Protein AF-A0A7Y4NFX1-F1 (afdb_monomer_lite)

pLDDT: mean 88.03, std 7.33, range [49.56, 93.56]

Organism: NCBI:txid2316736

Sequence (53 aa):
MADVPLTAADFPPPSVEEWRRLVDKDLKGKPFTVLQSPLEGGLSLQPLYTPQD

Secondary structure (DSSP, 8-state):
---PPP-GGGSPPP-HHHHHHHHHHHHTT--GGGG-EE-TTS-EE-S---TT-

Radius of gyration: 16.27 Å; chains: 1; bounding box: 40×34×36 Å

Foldseek 3Di:
DDDDDDDPVVDDDDDPVVVVVVVCVVCVPPDLCVCWDADPPGDIDHNDDDPVD

InterPro domains:
  IPR016176 Cobalamin (vitamin B12)-dependent enzyme, catalytic [SSF51703] (7-53)

Structure (mmCIF, N/CA/C/O backbone):
data_AF-A0A7Y4NFX1-F1
#
_entry.id   AF-A0A7Y4NFX1-F1
#
loop_
_atom_site.group_PDB
_atom_site.id
_atom_site.type_symbol
_atom_site.label_atom_id
_atom_site.label_alt_id
_atom_site.label_comp_id
_atom_site.label_asym_id
_atom_site.label_entity_id
_atom_site.label_seq_id
_atom_site.pdbx_PDB_ins_code
_atom_site.Cartn_x
_atom_site.Cartn_y
_atom_site.Cartn_z
_atom_site.occupancy
_atom_site.B_iso_or_equiv
_atom_site.auth_seq_id
_atom_site.auth_comp_id
_atom_site.auth_asym_id
_atom_site.auth_atom_id
_atom_site.pdbx_PDB_model_num
ATOM 1 N N . MET A 1 1 ? 27.381 -22.927 -19.397 1.00 49.56 1 MET A N 1
ATOM 2 C CA . MET A 1 1 ? 26.347 -21.983 -19.868 1.00 49.56 1 MET A CA 1
ATOM 3 C C . MET A 1 1 ? 26.439 -20.777 -18.955 1.00 49.56 1 MET A C 1
ATOM 5 O O . MET A 1 1 ? 26.455 -20.988 -17.751 1.00 49.56 1 MET A O 1
ATOM 9 N N . ALA A 1 2 ? 26.655 -19.577 -19.493 1.00 64.06 2 ALA A N 1
ATOM 10 C CA . ALA A 1 2 ? 26.677 -18.366 -18.677 1.00 64.06 2 ALA A CA 1
ATOM 11 C C . ALA A 1 2 ? 25.235 -18.025 -18.280 1.00 64.06 2 ALA A C 1
ATOM 13 O O . ALA A 1 2 ? 24.358 -18.016 -19.142 1.00 64.06 2 ALA A O 1
ATOM 14 N N . ASP A 1 3 ? 25.008 -17.815 -16.987 1.00 74.62 3 ASP A N 1
ATOM 15 C CA . ASP A 1 3 ? 23.748 -17.323 -16.435 1.00 74.62 3 ASP A CA 1
ATOM 16 C C . ASP A 1 3 ? 23.574 -15.868 -16.893 1.00 74.62 3 ASP A C 1
ATOM 18 O O . ASP A 1 3 ? 24.378 -15.002 -16.545 1.00 74.62 3 ASP A O 1
ATOM 22 N N . VAL A 1 4 ? 22.610 -15.616 -17.780 1.00 78.94 4 VAL A N 1
ATOM 23 C CA . VAL A 1 4 ? 22.285 -14.252 -18.208 1.00 78.94 4 VAL A CA 1
ATOM 24 C C . VAL A 1 4 ? 21.527 -13.567 -17.071 1.00 78.94 4 VAL A C 1
ATOM 26 O O . VAL A 1 4 ? 20.492 -14.085 -16.650 1.00 78.94 4 VAL A O 1
ATOM 29 N N . PRO A 1 5 ? 22.011 -12.422 -16.559 1.00 81.31 5 PRO A N 1
ATOM 30 C CA . PRO A 1 5 ? 21.355 -11.758 -15.446 1.00 81.31 5 PRO A CA 1
ATOM 31 C C . PRO A 1 5 ? 19.998 -11.214 -15.895 1.00 81.31 5 PRO A C 1
ATOM 33 O O . PRO A 1 5 ? 19.914 -10.478 -16.878 1.00 81.31 5 PRO A O 1
ATOM 36 N N . LEU A 1 6 ? 18.947 -11.560 -15.152 1.00 85.56 6 LEU A N 1
ATOM 37 C CA . LEU A 1 6 ? 17.611 -11.000 -15.341 1.00 85.56 6 LEU A CA 1
ATOM 38 C C . LEU A 1 6 ? 17.645 -9.489 -15.095 1.00 85.56 6 LEU A C 1
ATOM 40 O O . LEU A 1 6 ? 18.121 -9.027 -14.054 1.00 85.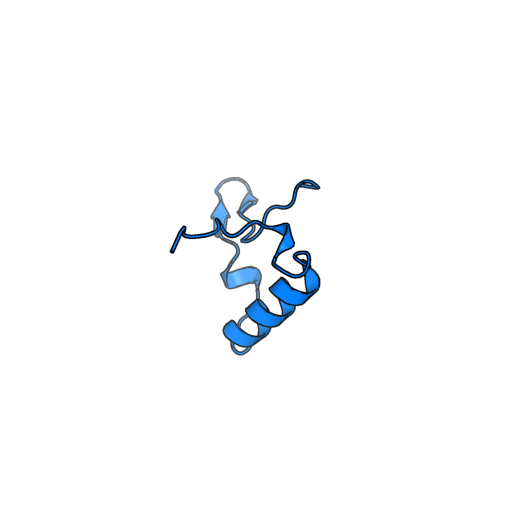56 6 LEU A O 1
ATOM 44 N N . THR A 1 7 ? 17.108 -8.723 -16.039 1.00 87.06 7 THR A N 1
ATOM 45 C CA . THR A 1 7 ? 16.963 -7.273 -15.919 1.00 87.06 7 THR A CA 1
ATOM 46 C C . THR A 1 7 ? 15.495 -6.902 -15.726 1.00 87.06 7 THR A C 1
ATOM 48 O O . THR A 1 7 ? 14.590 -7.657 -16.067 1.00 87.06 7 THR A O 1
ATOM 51 N N . ALA A 1 8 ? 15.220 -5.709 -15.192 1.00 84.38 8 ALA A N 1
ATOM 52 C CA . ALA A 1 8 ? 13.840 -5.235 -15.051 1.00 84.38 8 ALA A CA 1
ATOM 53 C C . ALA A 1 8 ? 13.109 -5.107 -16.405 1.00 84.38 8 ALA A C 1
ATOM 55 O O . ALA A 1 8 ? 11.885 -5.168 -16.442 1.00 84.38 8 ALA A O 1
ATOM 56 N N . ALA A 1 9 ? 13.852 -4.960 -17.509 1.00 86.12 9 ALA A N 1
ATOM 57 C CA . ALA A 1 9 ? 13.304 -4.882 -18.862 1.00 86.12 9 ALA A CA 1
ATOM 58 C C . ALA A 1 9 ? 12.794 -6.233 -19.396 1.00 86.12 9 ALA A C 1
ATOM 60 O O . ALA A 1 9 ? 12.059 -6.251 -20.381 1.00 86.12 9 ALA A O 1
ATOM 61 N N . ASP A 1 10 ? 13.147 -7.347 -18.748 1.00 91.31 10 ASP A N 1
ATOM 62 C CA . ASP A 1 10 ? 12.628 -8.677 -19.087 1.00 91.31 10 ASP A CA 1
ATOM 63 C C . ASP A 1 10 ? 11.169 -8.876 -18.630 1.00 91.31 10 ASP A C 1
ATOM 65 O O . ASP A 1 10 ? 10.535 -9.875 -18.974 1.00 91.31 10 ASP A O 1
ATOM 69 N N . PHE A 1 11 ? 10.616 -7.922 -17.872 1.00 87.69 11 PHE A N 1
ATOM 70 C CA . PHE A 1 11 ? 9.268 -7.973 -17.318 1.00 87.69 11 PHE A CA 1
ATOM 71 C C . PHE A 1 11 ? 8.406 -6.814 -17.826 1.00 87.69 11 PHE A C 1
ATOM 73 O O . PHE A 1 11 ? 8.922 -5.743 -18.157 1.00 87.69 11 PHE A O 1
ATOM 80 N N . PRO A 1 12 ? 7.074 -6.996 -17.871 1.00 87.44 12 PRO A N 1
ATOM 81 C CA . PRO A 1 12 ? 6.172 -5.889 -18.140 1.00 87.44 12 PRO A CA 1
ATOM 82 C C . PRO A 1 12 ? 6.361 -4.773 -17.098 1.00 87.44 12 PRO A C 1
ATOM 84 O O . PRO A 1 12 ? 6.6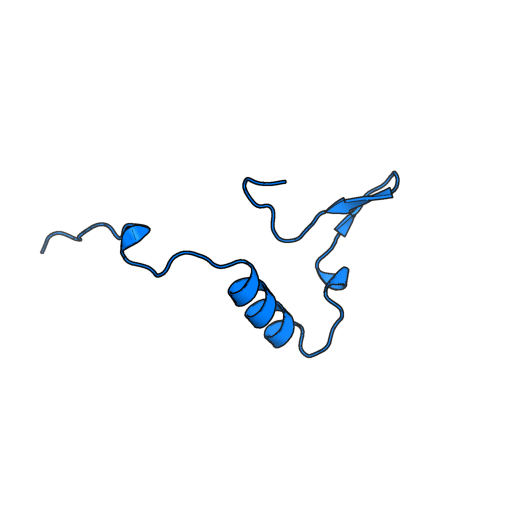69 -5.058 -15.935 1.00 87.44 12 PRO A O 1
ATOM 87 N N . PRO A 1 13 ? 6.172 -3.502 -17.495 1.00 86.38 13 PRO A N 1
ATOM 88 C CA . PRO A 1 13 ? 6.320 -2.381 -16.581 1.00 86.38 13 PRO A CA 1
ATOM 89 C C . PRO A 1 13 ? 5.334 -2.517 -15.412 1.00 86.38 13 PRO A C 1
ATOM 91 O O . PRO A 1 13 ? 4.177 -2.888 -15.625 1.00 86.38 13 PRO A O 1
ATOM 94 N N . PRO A 1 14 ? 5.757 -2.210 -14.176 1.00 86.56 14 PRO A N 1
ATOM 95 C CA . PRO A 1 14 ? 4.879 -2.315 -13.024 1.00 86.56 14 PRO A CA 1
ATOM 96 C C . PRO A 1 14 ? 3.754 -1.279 -13.122 1.00 86.56 14 PRO A C 1
ATOM 98 O O . PRO A 1 14 ? 4.007 -0.085 -13.277 1.00 86.56 14 PRO A O 1
ATOM 101 N N . SER A 1 15 ? 2.511 -1.734 -12.978 1.00 90.75 15 SER A N 1
ATOM 102 C CA . SER A 1 15 ? 1.338 -0.868 -12.879 1.00 90.75 15 SER A CA 1
ATOM 103 C C . SER A 1 15 ? 0.769 -0.892 -11.463 1.00 90.75 15 SER A C 1
ATOM 105 O O . SER A 1 15 ? 0.469 -1.953 -10.909 1.00 90.75 15 SER A O 1
ATOM 107 N N . VAL A 1 16 ? 0.580 0.295 -10.882 1.00 91.19 16 VAL A N 1
ATOM 108 C CA . VAL A 1 16 ? -0.044 0.463 -9.557 1.00 91.19 16 VAL A CA 1
ATOM 109 C C . VAL A 1 16 ? -1.469 -0.093 -9.558 1.00 91.19 16 VAL A C 1
ATOM 111 O O . VAL A 1 16 ? -1.908 -0.679 -8.569 1.00 91.19 16 VAL A O 1
ATOM 114 N N . GLU A 1 17 ? -2.181 0.035 -10.678 1.00 91.44 17 GLU A N 1
ATOM 115 C CA . GLU A 1 17 ? -3.542 -0.478 -10.830 1.00 91.44 17 GLU A CA 1
ATOM 116 C C . GLU A 1 17 ? -3.578 -2.011 -10.815 1.00 91.44 17 GLU A C 1
ATOM 118 O O . GLU A 1 17 ? -4.419 -2.605 -10.137 1.00 91.44 17 GLU A O 1
ATOM 123 N N . GLU A 1 18 ? -2.650 -2.665 -11.519 1.00 92.62 18 GLU A N 1
ATOM 124 C CA . GLU A 1 18 ? -2.539 -4.130 -11.519 1.00 92.62 18 GLU A CA 1
ATOM 125 C C . GLU A 1 18 ? -2.145 -4.656 -10.142 1.00 92.62 18 GLU A C 1
ATOM 127 O O . GLU A 1 18 ? -2.777 -5.588 -9.636 1.00 92.62 18 GLU A O 1
ATOM 132 N N . TRP A 1 19 ? -1.177 -4.006 -9.491 1.00 92.50 19 TRP A N 1
ATOM 133 C CA . TRP A 1 19 ? -0.821 -4.311 -8.109 1.00 92.50 19 TRP A CA 1
ATOM 134 C C . TRP A 1 19 ? -2.039 -4.187 -7.185 1.00 92.50 19 TRP A C 1
ATOM 136 O O . TRP A 1 19 ? -2.344 -5.114 -6.433 1.00 92.50 19 TRP A O 1
ATOM 146 N N . ARG A 1 20 ? -2.809 -3.095 -7.295 1.00 90.88 20 ARG A N 1
ATOM 147 C CA . ARG A 1 20 ? -3.987 -2.860 -6.451 1.00 90.88 20 ARG A CA 1
ATOM 148 C C . ARG A 1 20 ? -5.069 -3.921 -6.649 1.00 90.88 20 ARG A C 1
ATOM 150 O O . ARG A 1 20 ? -5.675 -4.340 -5.666 1.00 90.88 20 ARG A O 1
ATOM 157 N N . ARG A 1 21 ? -5.287 -4.391 -7.882 1.00 91.94 21 ARG A N 1
ATOM 158 C CA . ARG A 1 21 ? -6.225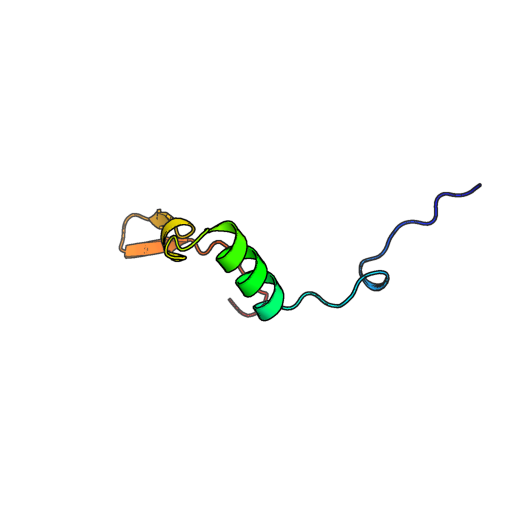 -5.492 -8.179 1.00 91.94 21 ARG A CA 1
ATOM 159 C C . ARG A 1 21 ? -5.780 -6.818 -7.563 1.00 91.94 21 ARG A C 1
ATOM 161 O O . ARG A 1 21 ? -6.614 -7.567 -7.061 1.00 91.94 21 ARG A O 1
ATOM 168 N N . LEU A 1 22 ? -4.481 -7.117 -7.597 1.00 93.12 22 LEU A N 1
ATOM 169 C CA . LEU A 1 22 ? -3.937 -8.321 -6.964 1.00 93.12 22 LEU A CA 1
ATOM 170 C C . LEU A 1 22 ? -4.108 -8.276 -5.445 1.00 93.12 22 LEU A C 1
ATOM 172 O O . LEU A 1 22 ? -4.529 -9.268 -4.854 1.00 93.12 22 LEU A O 1
ATOM 176 N N . VAL A 1 23 ? -3.841 -7.117 -4.844 1.00 92.81 23 VAL A N 1
ATOM 177 C CA . VAL A 1 23 ? -4.024 -6.888 -3.409 1.00 92.81 23 VAL A CA 1
ATOM 178 C C . VAL A 1 23 ? -5.489 -7.041 -3.011 1.00 92.81 23 VAL A C 1
ATOM 180 O O . VAL A 1 23 ? -5.782 -7.748 -2.055 1.00 92.81 23 VAL A O 1
ATOM 183 N N . ASP A 1 24 ? -6.418 -6.437 -3.753 1.00 91.38 24 ASP A N 1
ATOM 184 C CA . ASP A 1 24 ? -7.856 -6.554 -3.481 1.00 91.38 24 ASP A CA 1
ATOM 185 C C . ASP A 1 24 ? -8.334 -8.017 -3.511 1.00 91.38 24 ASP A C 1
ATOM 187 O O . ASP A 1 24 ? -9.013 -8.490 -2.594 1.00 91.38 24 ASP A O 1
ATOM 191 N N . LYS A 1 25 ? -7.866 -8.776 -4.511 1.00 93.56 25 LYS A N 1
ATOM 192 C CA . LYS A 1 25 ? -8.121 -10.216 -4.615 1.00 93.56 25 LYS A CA 1
ATOM 193 C C . LYS A 1 25 ? -7.580 -10.986 -3.404 1.00 93.56 25 LYS A C 1
ATOM 195 O O . LYS A 1 25 ? -8.261 -11.880 -2.900 1.00 93.56 25 LYS A O 1
ATOM 200 N N . ASP A 1 26 ? -6.373 -10.663 -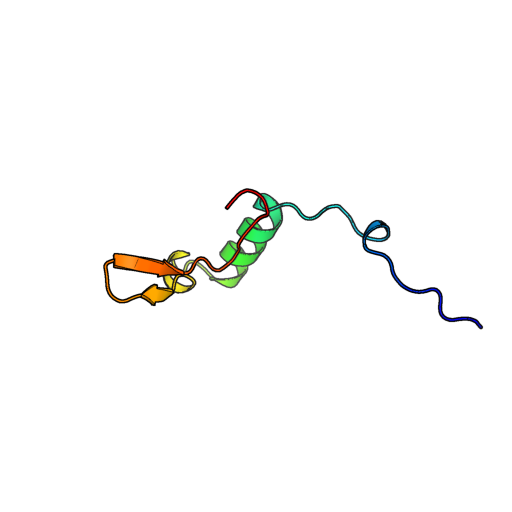2.943 1.00 93.00 26 ASP A N 1
ATOM 201 C CA . ASP A 1 26 ? -5.731 -11.344 -1.811 1.00 93.00 26 ASP A CA 1
ATOM 202 C C . ASP A 1 26 ? -6.377 -10.990 -0.462 1.00 93.00 26 ASP A C 1
ATOM 204 O O . ASP A 1 26 ? -6.537 -11.845 0.414 1.00 93.00 26 ASP A O 1
ATOM 208 N N . LEU A 1 27 ? -6.868 -9.754 -0.339 1.00 93.12 27 LEU A N 1
ATOM 209 C CA . LEU A 1 27 ? -7.616 -9.282 0.821 1.00 93.12 27 LEU A CA 1
ATOM 210 C C . LEU A 1 27 ? -8.954 -10.009 1.006 1.00 93.12 27 LEU A C 1
ATOM 212 O O . LEU A 1 27 ? -9.517 -9.942 2.100 1.00 93.12 27 LEU A O 1
ATOM 216 N N . LYS A 1 28 ? -9.458 -10.732 -0.007 1.00 91.81 28 LYS A N 1
ATOM 217 C CA . LYS A 1 28 ? -10.688 -11.548 0.069 1.00 91.81 28 LYS A CA 1
ATOM 218 C C . LYS A 1 28 ? -11.876 -10.756 0.635 1.00 91.81 28 LYS A C 1
ATOM 220 O O . LYS A 1 28 ? -12.628 -11.255 1.470 1.00 91.81 28 LYS A O 1
ATOM 225 N N . GLY A 1 29 ? -12.012 -9.499 0.210 1.00 87.25 29 GLY A N 1
ATOM 226 C CA . GLY A 1 29 ? -13.068 -8.588 0.661 1.00 87.25 29 GLY A CA 1
ATOM 227 C C . GLY A 1 29 ? -12.776 -7.833 1.963 1.00 87.25 29 GLY A C 1
ATOM 228 O O . GLY A 1 29 ? -13.628 -7.071 2.420 1.00 87.25 29 GLY A O 1
ATOM 229 N N . LYS A 1 30 ? -11.593 -7.995 2.572 1.00 91.12 30 LYS A N 1
ATOM 230 C CA . LYS A 1 30 ? -11.142 -7.099 3.646 1.00 91.12 30 LYS A CA 1
ATOM 231 C C . LYS A 1 30 ? -10.859 -5.701 3.083 1.00 91.12 30 LYS A C 1
ATOM 233 O O . LYS A 1 30 ? -10.357 -5.584 1.966 1.00 91.12 30 LYS A O 1
ATOM 238 N N . PRO A 1 31 ? -11.132 -4.634 3.850 1.00 88.75 31 PRO A N 1
ATOM 239 C CA . PRO A 1 31 ? -10.858 -3.283 3.386 1.00 88.75 31 PRO A CA 1
ATOM 240 C C . PRO A 1 31 ? -9.349 -3.060 3.268 1.00 88.75 31 PRO A C 1
ATOM 242 O O . PRO A 1 31 ? -8.584 -3.518 4.109 1.00 88.75 31 PRO A O 1
ATOM 245 N N . PHE A 1 32 ? -8.911 -2.300 2.264 1.00 88.44 32 PHE A N 1
ATOM 246 C CA . PHE A 1 32 ? -7.488 -1.994 2.056 1.00 88.44 32 PHE A CA 1
ATOM 247 C C . PHE A 1 32 ? -6.823 -1.294 3.250 1.00 88.44 32 PHE A C 1
ATOM 249 O O . PHE A 1 32 ? -5.616 -1.402 3.440 1.00 88.44 32 PHE A O 1
ATOM 256 N N . THR A 1 33 ? -7.611 -0.619 4.088 1.00 89.12 33 THR A N 1
ATOM 257 C CA . THR A 1 33 ? -7.146 0.023 5.322 1.00 89.12 33 THR A CA 1
ATOM 258 C C . THR A 1 33 ? -6.470 -0.948 6.289 1.00 89.12 33 THR A C 1
ATOM 260 O O . THR A 1 33 ? -5.672 -0.509 7.104 1.00 89.12 33 THR A O 1
ATOM 263 N N . VAL A 1 34 ? -6.703 -2.264 6.182 1.00 91.00 34 VAL A N 1
ATOM 264 C CA . VAL A 1 34 ? -5.981 -3.263 6.995 1.00 91.00 34 VAL A CA 1
ATOM 265 C C . VAL A 1 34 ? -4.494 -3.366 6.650 1.00 91.00 34 VAL A C 1
ATOM 267 O O . VAL A 1 34 ? -3.730 -3.915 7.436 1.00 91.00 34 VAL A O 1
ATOM 270 N N . LEU A 1 35 ? -4.092 -2.876 5.475 1.00 91.56 35 LEU A N 1
ATOM 271 C CA . LEU A 1 35 ? -2.693 -2.787 5.052 1.00 91.56 35 LEU A CA 1
ATOM 272 C C . LEU A 1 35 ? -2.067 -1.435 5.403 1.00 91.56 35 LEU A C 1
ATOM 274 O O . LEU A 1 35 ? -0.869 -1.249 5.206 1.00 91.56 35 LEU A O 1
ATOM 278 N N . GLN A 1 36 ? -2.874 -0.487 5.883 1.00 92.38 36 GLN A N 1
ATOM 279 C CA . GLN A 1 36 ? -2.396 0.803 6.348 1.00 92.38 36 GLN A CA 1
ATOM 280 C C . GLN A 1 36 ? -2.106 0.704 7.842 1.00 92.38 36 GLN A C 1
ATOM 282 O O . GLN A 1 36 ? -2.959 0.286 8.625 1.00 92.38 36 GLN A O 1
ATOM 287 N N . SER A 1 37 ? -0.904 1.113 8.238 1.00 91.69 37 SER A N 1
ATOM 288 C CA . SER A 1 37 ? -0.515 1.125 9.648 1.00 91.69 37 SER A CA 1
ATOM 289 C C . SER A 1 37 ? -0.653 2.546 10.187 1.00 91.69 37 SER A C 1
ATOM 291 O O . SER A 1 37 ? 0.130 3.412 9.782 1.00 91.69 37 SER A O 1
ATOM 293 N N . PRO A 1 38 ? -1.631 2.826 11.066 1.00 90.69 38 PRO A N 1
ATOM 294 C CA . PRO A 1 38 ? -1.744 4.137 11.683 1.00 90.69 38 PRO A CA 1
ATOM 295 C C . PRO A 1 38 ? -0.536 4.389 12.590 1.00 90.69 38 PRO A C 1
ATOM 297 O O . PRO A 1 38 ? -0.077 3.500 13.308 1.00 90.69 38 PRO A O 1
ATOM 300 N N . LEU A 1 39 ? -0.031 5.614 12.547 1.00 90.50 39 LEU A N 1
ATOM 301 C CA . LEU A 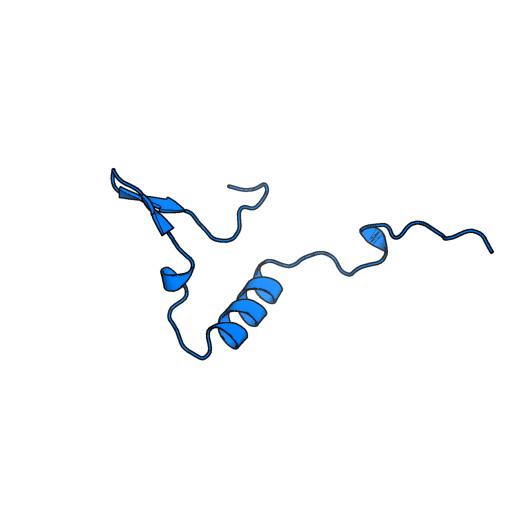1 39 ? 1.042 6.110 13.395 1.00 90.50 39 LEU A CA 1
ATOM 302 C C . LEU A 1 39 ? 0.484 7.126 14.391 1.00 90.50 39 LEU A C 1
ATOM 304 O O . LEU A 1 39 ? -0.557 7.756 14.175 1.00 90.50 39 LEU A O 1
ATOM 308 N N . GLU A 1 40 ? 1.214 7.312 15.484 1.00 90.81 40 GLU A N 1
ATOM 309 C CA . GLU A 1 40 ? 0.923 8.376 16.436 1.00 90.81 40 GLU A CA 1
ATOM 310 C C . GLU A 1 40 ? 1.009 9.747 15.743 1.00 90.81 40 GLU A C 1
ATOM 312 O O . GLU A 1 40 ? 1.847 9.972 14.869 1.00 90.81 40 GLU A O 1
ATOM 317 N N . GLY A 1 41 ? 0.107 10.667 16.096 1.00 86.75 41 GLY A N 1
ATOM 318 C CA . GLY A 1 41 ? 0.043 11.994 15.470 1.00 86.75 41 GLY A CA 1
ATOM 319 C C . GLY A 1 41 ? -0.791 12.078 14.184 1.00 86.75 41 GLY A C 1
ATOM 320 O O . GLY A 1 41 ? -0.731 13.091 13.495 1.00 86.75 41 GLY A O 1
ATOM 321 N N . GLY A 1 42 ? -1.593 11.054 13.867 1.00 86.44 42 GLY A N 1
ATOM 322 C CA . GLY A 1 42 ? -2.568 11.102 12.766 1.00 86.44 42 GLY A CA 1
ATOM 323 C C . GLY A 1 42 ? -1.994 10.781 11.384 1.00 86.44 42 GLY A C 1
ATOM 324 O O . GLY A 1 42 ? -2.681 10.953 10.380 1.00 86.44 42 GLY A O 1
ATOM 325 N N . LEU A 1 43 ? -0.752 10.297 11.324 1.00 88.94 43 LEU A N 1
ATOM 326 C CA . LEU A 1 43 ? -0.142 9.784 10.100 1.00 88.94 43 LEU A CA 1
ATOM 327 C C . LEU A 1 43 ? -0.544 8.322 9.871 1.00 88.94 43 LEU A C 1
ATOM 329 O O . LEU A 1 43 ? -0.945 7.611 10.789 1.00 88.94 43 LEU A O 1
ATOM 333 N N . SER A 1 44 ? -0.460 7.849 8.631 1.00 89.38 44 SER A N 1
ATOM 334 C CA . SER A 1 44 ? -0.715 6.444 8.295 1.00 89.38 44 SER A CA 1
ATOM 335 C C . SER A 1 44 ? 0.263 5.976 7.231 1.00 89.38 44 SER A C 1
ATOM 337 O O . SER A 1 44 ? 0.352 6.582 6.161 1.00 89.38 44 SER A O 1
ATOM 339 N N . LEU A 1 45 ? 0.977 4.890 7.517 1.00 92.44 45 LEU A N 1
ATOM 340 C CA . LEU A 1 45 ? 1.873 4.258 6.557 1.00 92.44 45 LEU A CA 1
ATOM 341 C C . LEU A 1 45 ? 1.061 3.605 5.446 1.00 92.44 45 LEU A C 1
ATOM 343 O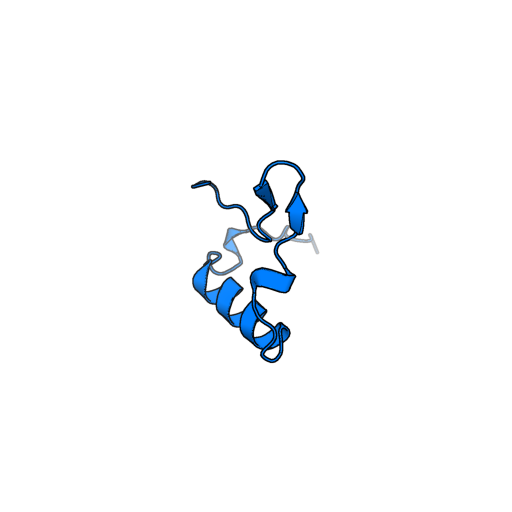 O . LEU A 1 45 ? 0.092 2.887 5.711 1.00 92.44 45 LEU A O 1
ATOM 347 N N . GLN A 1 46 ? 1.476 3.859 4.210 1.00 92.06 46 GLN A N 1
ATOM 348 C CA . GLN A 1 46 ? 0.898 3.230 3.034 1.00 92.06 46 GLN A CA 1
ATOM 349 C C . GLN A 1 46 ? 1.668 1.943 2.708 1.00 92.06 46 GLN A C 1
ATOM 351 O O . GLN A 1 46 ? 2.884 1.886 2.883 1.00 92.06 46 GLN A O 1
ATOM 356 N N . PRO A 1 47 ? 0.989 0.900 2.209 1.00 91.88 47 PRO A N 1
ATOM 357 C CA . PRO A 1 47 ? 1.644 -0.355 1.834 1.00 91.88 47 PRO A CA 1
ATOM 358 C C . PRO A 1 47 ? 2.446 -0.275 0.523 1.00 91.88 47 PRO A C 1
ATOM 360 O O . PRO A 1 47 ? 3.180 -1.209 0.210 1.00 91.88 47 PRO A O 1
ATOM 363 N N . LEU A 1 48 ? 2.304 0.804 -0.254 1.00 91.81 48 LEU A N 1
ATOM 364 C CA . LEU A 1 48 ? 3.068 1.051 -1.475 1.00 91.81 48 LEU A CA 1
ATOM 365 C C . LEU A 1 48 ? 3.398 2.542 -1.568 1.00 91.81 48 LEU A C 1
ATOM 367 O O . LEU A 1 48 ? 2.484 3.361 -1.548 1.00 91.81 48 LEU A O 1
ATOM 371 N N . TYR A 1 49 ? 4.684 2.856 -1.714 1.00 91.81 49 TYR A N 1
ATOM 372 C CA . TYR A 1 49 ? 5.181 4.196 -2.022 1.00 91.81 49 TYR A CA 1
ATOM 373 C C . TYR A 1 49 ? 5.697 4.209 -3.454 1.00 91.81 49 TYR A C 1
ATOM 375 O O . TYR A 1 49 ? 6.391 3.280 -3.881 1.00 91.81 49 TYR A O 1
ATOM 383 N N . THR A 1 50 ? 5.342 5.246 -4.204 1.00 90.38 50 THR A N 1
ATOM 384 C CA . THR A 1 50 ? 5.789 5.418 -5.589 1.00 90.38 50 THR A CA 1
ATOM 385 C C . THR A 1 50 ? 6.728 6.616 -5.682 1.00 90.38 50 THR A C 1
ATOM 387 O O . THR A 1 50 ? 6.752 7.428 -4.767 1.00 90.38 50 THR A O 1
ATOM 390 N N . PRO A 1 51 ? 7.472 6.798 -6.786 1.00 88.50 51 PRO A N 1
ATOM 391 C CA . PRO A 1 51 ? 8.306 7.991 -6.972 1.00 88.50 51 PRO A CA 1
ATOM 392 C C . PRO A 1 51 ? 7.544 9.331 -6.955 1.00 88.50 51 PRO A C 1
ATOM 394 O O . PRO A 1 51 ? 8.168 10.378 -7.082 1.00 88.50 51 PRO A O 1
ATOM 397 N N . GLN A 1 52 ? 6.210 9.293 -6.900 1.00 86.56 52 GLN A N 1
ATOM 398 C CA . GLN A 1 52 ? 5.320 10.452 -6.887 1.00 86.56 52 GLN A CA 1
ATOM 399 C C . GLN A 1 52 ? 4.842 10.824 -5.469 1.00 86.56 52 GLN A C 1
ATOM 401 O O . GLN A 1 52 ? 4.194 11.859 -5.327 1.00 86.56 52 GLN A O 1
ATOM 406 N N . ASP A 1 53 ? 5.120 9.981 -4.465 1.00 84.00 53 ASP A N 1
ATOM 407 C CA . ASP A 1 53 ? 4.910 10.250 -3.030 1.00 84.00 53 ASP A CA 1
ATOM 408 C C . ASP A 1 53 ? 6.096 11.034 -2.446 1.00 84.00 53 ASP A C 1
ATOM 410 O O . ASP A 1 53 ? 5.848 11.954 -1.633 1.00 84.00 53 ASP A O 1
#